Protein AF-A0A7C5SPA4-F1 (afdb_monomer_lite)

pLDDT: mean 72.72, std 17.18, range [37.72, 97.0]

InterPro domains:
  IPR010428 Zincin-like metallopeptidase [PF06262] (1-71)
  IPR038555 Zincin-like metallopeptidase superfamily [G3DSA:3.30.2010.20] (1-71)

Secondary structure (DSSP, 8-state):
--EEEES--HHHHTT-SS--SSPPEEEEPHHHHHHHHHHH-S-HHHHHHHHHHHHHHHHTT--HHHHHHHHTT----

Organism: NCBI:txid187137

Structure (mmCIF, N/CA/C/O backbone):
data_AF-A0A7C5SPA4-F1
#
_entry.id   AF-A0A7C5SPA4-F1
#
loop_
_atom_site.group_PDB
_atom_site.id
_atom_site.type_symbol
_atom_site.label_atom_id
_atom_site.label_alt_id
_atom_site.label_comp_id
_atom_site.label_asym_id
_atom_site.label_entity_id
_atom_site.label_seq_id
_atom_site.pdbx_PDB_ins_code
_atom_site.Cartn_x
_atom_site.Cartn_y
_atom_site.Cartn_z
_atom_site.occupancy
_atom_site.B_iso_or_equiv
_atom_site.auth_seq_id
_atom_site.auth_comp_id
_atom_site.auth_asym_id
_atom_site.auth_atom_id
_atom_site.pdbx_PDB_model_num
ATOM 1 N N . LEU A 1 1 ? -2.609 -9.556 2.959 1.00 50.88 1 LEU A N 1
ATOM 2 C CA . LEU A 1 1 ? -2.673 -9.164 1.533 1.00 50.88 1 LEU A CA 1
ATOM 3 C C . LEU A 1 1 ? -3.525 -7.906 1.434 1.00 50.88 1 LEU A C 1
ATOM 5 O O . LEU A 1 1 ? -4.739 -8.003 1.301 1.00 50.88 1 LEU A O 1
ATOM 9 N N . THR A 1 2 ? -2.900 -6.748 1.631 1.00 54.28 2 THR A N 1
ATOM 10 C CA . THR A 1 2 ? -3.528 -5.412 1.632 1.00 54.28 2 THR A CA 1
ATOM 11 C C . THR A 1 2 ? -3.318 -4.671 0.306 1.00 54.28 2 THR A C 1
ATOM 13 O O . THR A 1 2 ? -4.185 -3.896 -0.102 1.00 54.28 2 THR A O 1
ATOM 16 N N . GLY A 1 3 ? -2.265 -5.026 -0.435 1.00 48.59 3 GLY A N 1
ATOM 17 C CA . GLY A 1 3 ? -2.003 -4.632 -1.819 1.00 48.59 3 GLY A CA 1
ATOM 18 C C . GLY A 1 3 ? -1.469 -5.799 -2.659 1.00 48.59 3 GLY A C 1
ATOM 19 O O . GLY A 1 3 ? -1.181 -6.879 -2.135 1.00 48.59 3 GLY A O 1
ATOM 20 N N . LEU A 1 4 ? -1.421 -5.601 -3.979 1.00 58.31 4 LEU A N 1
ATOM 21 C CA . LEU A 1 4 ? -0.681 -6.439 -4.930 1.00 58.31 4 LEU A CA 1
ATOM 22 C C . LEU A 1 4 ? 0.015 -5.520 -5.936 1.00 58.31 4 LEU A C 1
ATOM 24 O O . LEU A 1 4 ? -0.638 -4.792 -6.686 1.00 58.31 4 LEU A O 1
ATOM 28 N N . TYR A 1 5 ? 1.335 -5.599 -6.009 1.00 51.94 5 TYR A N 1
ATOM 29 C CA . TYR A 1 5 ? 2.101 -5.007 -7.095 1.00 51.94 5 TYR A CA 1
ATOM 30 C C . TYR A 1 5 ? 1.968 -5.832 -8.393 1.00 51.94 5 TYR A C 1
ATOM 32 O O . TYR A 1 5 ? 2.160 -7.051 -8.385 1.00 51.94 5 TYR A O 1
ATOM 40 N N . ARG A 1 6 ? 1.685 -5.181 -9.534 1.00 53.28 6 ARG A N 1
ATOM 41 C CA . ARG A 1 6 ? 1.813 -5.796 -10.870 1.00 53.28 6 ARG A CA 1
ATOM 42 C C . ARG A 1 6 ? 2.676 -4.909 -11.767 1.00 53.28 6 ARG A C 1
ATOM 44 O O . ARG A 1 6 ? 2.223 -3.902 -12.308 1.00 53.28 6 ARG A O 1
ATOM 51 N N . GLY A 1 7 ? 3.908 -5.344 -11.978 1.00 57.12 7 GLY A N 1
ATOM 52 C CA . GLY A 1 7 ? 4.843 -4.746 -12.922 1.00 57.12 7 GLY A CA 1
ATOM 53 C C . GLY A 1 7 ? 6.132 -5.558 -13.004 1.00 57.12 7 GLY A C 1
ATOM 54 O O . GLY A 1 7 ? 6.275 -6.582 -12.332 1.00 57.12 7 GLY A O 1
ATOM 55 N N . VAL A 1 8 ? 7.054 -5.128 -13.864 1.00 57.06 8 VAL A N 1
ATOM 56 C CA . VAL A 1 8 ? 8.373 -5.757 -14.010 1.00 57.06 8 VAL A CA 1
ATOM 57 C C . VAL A 1 8 ? 9.324 -5.071 -13.024 1.00 57.06 8 VAL A C 1
ATOM 59 O O . VAL A 1 8 ? 9.524 -3.863 -13.146 1.00 57.06 8 VAL A O 1
ATOM 62 N N . PRO A 1 9 ? 9.926 -5.791 -12.057 1.00 58.56 9 PRO A N 1
ATOM 63 C CA . PRO A 1 9 ? 10.874 -5.198 -11.117 1.00 58.56 9 PRO A CA 1
ATOM 64 C C . PRO A 1 9 ? 11.991 -4.437 -11.842 1.00 58.56 9 PRO A C 1
ATOM 66 O O . PRO A 1 9 ? 12.493 -4.903 -12.868 1.00 58.56 9 PRO A O 1
ATOM 69 N N . VAL A 1 10 ? 12.427 -3.296 -11.295 1.00 54.94 10 VAL A N 1
ATOM 70 C CA . VAL A 1 10 ? 13.432 -2.411 -11.928 1.00 54.94 10 VAL A CA 1
ATOM 71 C C . VAL A 1 10 ? 14.703 -3.172 -12.336 1.00 54.94 10 VAL A C 1
ATOM 73 O O . VAL A 1 10 ? 15.264 -2.912 -13.401 1.00 54.94 10 VAL A O 1
ATOM 76 N N . GLY A 1 11 ? 15.120 -4.170 -11.548 1.00 59.62 11 GLY A N 1
ATOM 77 C CA . GLY A 1 11 ? 16.278 -5.022 -11.846 1.00 59.62 11 GLY A CA 1
ATOM 78 C C . GLY A 1 11 ? 16.145 -5.871 -13.120 1.00 59.62 11 GLY A C 1
ATOM 79 O O . GLY A 1 11 ? 17.146 -6.154 -13.768 1.00 59.62 11 GLY A O 1
ATOM 80 N N . GLN A 1 12 ? 14.924 -6.225 -13.534 1.00 55.12 12 GLN A N 1
ATOM 81 C CA . GLN A 1 12 ? 14.658 -6.943 -14.790 1.00 55.12 12 GLN A CA 1
ATOM 82 C C . GLN A 1 12 ? 14.471 -6.005 -15.993 1.00 55.12 12 GLN A C 1
ATOM 84 O O . GLN A 1 12 ? 14.498 -6.460 -17.137 1.00 55.12 12 GLN A O 1
ATOM 89 N N . ARG A 1 13 ? 14.341 -4.690 -15.763 1.00 56.00 13 ARG A N 1
ATOM 90 C CA . ARG A 1 13 ? 14.171 -3.681 -16.822 1.00 56.00 13 ARG A CA 1
ATOM 91 C C . ARG A 1 13 ? 15.458 -3.442 -17.623 1.00 56.00 13 ARG A C 1
ATOM 93 O O . ARG A 1 13 ? 15.383 -3.110 -18.801 1.00 56.00 13 ARG A O 1
ATOM 100 N N . GLN A 1 14 ? 16.633 -3.660 -17.020 1.00 55.41 14 GLN A N 1
ATOM 101 C CA . GLN A 1 14 ? 17.946 -3.390 -17.637 1.00 55.41 14 GLN A CA 1
ATOM 102 C C . GLN A 1 14 ? 18.290 -4.287 -18.847 1.00 55.41 14 GLN A C 1
ATOM 104 O O . GLN A 1 14 ? 19.260 -4.007 -19.546 1.00 55.41 14 GLN A O 1
ATOM 109 N N . GLY A 1 15 ? 17.503 -5.336 -19.124 1.00 57.88 15 GLY A N 1
ATOM 110 C CA . GLY A 1 15 ? 17.700 -6.248 -20.261 1.00 57.88 15 GLY A CA 1
ATOM 111 C C . GLY A 1 15 ? 16.649 -6.153 -21.374 1.00 57.88 15 GLY A C 1
ATOM 112 O O . GLY A 1 15 ? 16.706 -6.937 -22.320 1.00 57.88 15 GLY A O 1
ATOM 113 N N . MET A 1 16 ? 15.668 -5.247 -21.275 1.00 63.78 16 MET A N 1
ATOM 114 C CA . MET A 1 16 ? 14.578 -5.151 -22.256 1.00 63.78 16 MET A CA 1
ATOM 115 C C . MET A 1 16 ? 14.939 -4.201 -23.408 1.00 63.78 16 MET A C 1
ATOM 1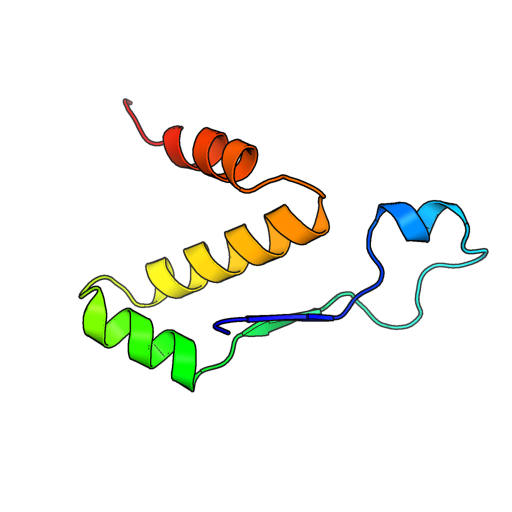17 O O . MET A 1 16 ? 15.398 -3.085 -23.185 1.00 63.78 16 MET A O 1
ATOM 121 N N . ALA A 1 17 ? 14.689 -4.629 -24.651 1.00 68.94 17 ALA A N 1
ATOM 122 C CA . ALA A 1 17 ? 14.974 -3.842 -25.859 1.00 68.94 17 ALA A CA 1
ATOM 123 C C . ALA A 1 17 ? 14.051 -2.616 -26.038 1.00 68.94 17 ALA A C 1
ATOM 125 O O . ALA A 1 17 ? 14.378 -1.701 -26.790 1.00 68.94 17 ALA A O 1
ATOM 126 N N . ALA A 1 18 ? 12.903 -2.602 -25.356 1.00 64.94 18 ALA A N 1
ATOM 127 C CA . ALA A 1 18 ? 11.953 -1.497 -25.318 1.00 64.94 18 ALA A CA 1
ATOM 128 C C . ALA A 1 18 ? 11.241 -1.467 -23.949 1.00 64.94 18 ALA A C 1
ATOM 130 O O . ALA A 1 18 ? 11.161 -2.514 -23.295 1.00 64.94 18 ALA A O 1
ATOM 131 N N . PRO A 1 19 ? 10.716 -0.306 -23.507 1.00 64.75 19 PRO A N 1
ATOM 132 C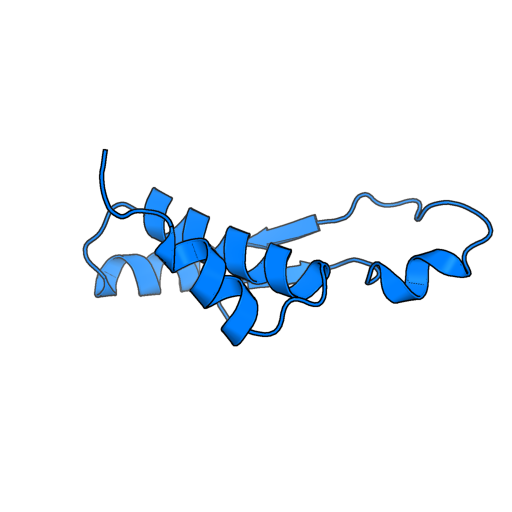 CA . PRO A 1 19 ? 9.907 -0.218 -22.293 1.00 64.75 19 PRO A CA 1
ATOM 133 C C . PRO A 1 19 ? 8.700 -1.173 -22.348 1.00 64.75 19 PRO A C 1
ATOM 135 O O . PRO A 1 19 ? 8.184 -1.423 -23.443 1.00 64.75 19 PRO A O 1
ATOM 138 N N . PRO A 1 20 ? 8.214 -1.685 -21.201 1.00 67.19 20 PRO A N 1
ATOM 139 C CA . PRO A 1 20 ? 6.970 -2.444 -21.154 1.00 67.19 20 PRO A CA 1
ATOM 140 C C . PRO A 1 20 ? 5.813 -1.648 -21.786 1.00 67.19 20 PRO A C 1
ATOM 142 O O . PRO A 1 20 ? 5.729 -0.437 -21.578 1.00 67.19 20 PRO A O 1
ATOM 145 N N . PRO A 1 21 ? 4.914 -2.301 -22.545 1.00 67.12 21 PRO A N 1
ATOM 146 C CA . PRO A 1 21 ? 3.799 -1.621 -23.206 1.00 67.12 21 PRO A CA 1
ATOM 147 C C . PRO A 1 21 ? 2.709 -1.159 -22.227 1.00 67.12 21 PRO A C 1
ATOM 149 O O . PRO A 1 21 ? 1.935 -0.265 -22.561 1.00 67.12 21 PRO A O 1
ATOM 152 N N . GLU A 1 22 ? 2.637 -1.757 -21.033 1.00 71.31 22 GLU A N 1
ATOM 153 C CA . GLU A 1 22 ? 1.702 -1.366 -19.975 1.00 71.31 22 GLU A CA 1
ATOM 154 C C . GLU A 1 22 ? 2.410 -0.507 -18.915 1.00 71.31 22 GLU A C 1
ATOM 156 O O . GLU A 1 22 ? 3.551 -0.813 -18.549 1.00 71.31 22 GLU A O 1
ATOM 161 N N . PRO A 1 23 ? 1.748 0.545 -18.394 1.00 68.62 23 PRO A N 1
ATOM 162 C CA . PRO A 1 23 ? 2.256 1.286 -17.250 1.00 68.62 23 PRO A CA 1
ATOM 163 C C . PRO A 1 23 ? 2.312 0.383 -16.015 1.00 68.62 23 PRO A C 1
ATOM 165 O O . PRO A 1 23 ? 1.514 -0.542 -15.854 1.00 68.62 23 PRO A O 1
ATOM 168 N N . GLU A 1 24 ? 3.245 0.675 -15.117 1.00 75.25 24 GLU A N 1
ATOM 169 C CA . GLU A 1 24 ? 3.326 -0.023 -13.836 1.00 75.25 24 GLU A CA 1
ATOM 170 C C . GLU A 1 24 ? 2.139 0.356 -12.958 1.00 75.25 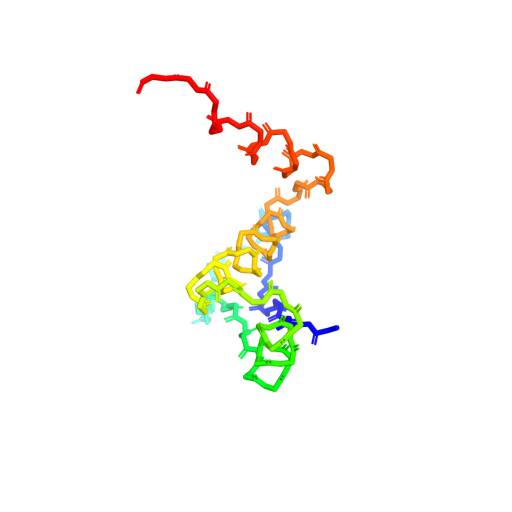24 GLU A C 1
ATOM 172 O O . GLU A 1 24 ? 1.757 1.526 -12.887 1.00 75.25 24 GLU A O 1
ATOM 177 N N . MET A 1 25 ? 1.546 -0.636 -12.296 1.00 81.44 25 MET A N 1
ATOM 178 C CA . MET A 1 25 ? 0.359 -0.423 -11.478 1.00 81.44 25 MET A CA 1
ATOM 179 C C . MET A 1 25 ? 0.521 -1.033 -10.089 1.00 81.44 25 MET A C 1
ATOM 181 O O . MET A 1 25 ? 0.959 -2.175 -9.927 1.00 81.44 25 MET A O 1
ATOM 185 N N . ILE A 1 26 ? 0.095 -0.265 -9.088 1.00 82.06 26 ILE A N 1
ATOM 186 C CA . ILE A 1 26 ? -0.071 -0.714 -7.706 1.00 82.06 26 ILE A CA 1
ATOM 187 C C . ILE A 1 26 ? -1.564 -0.942 -7.485 1.00 82.06 26 ILE A C 1
ATOM 189 O O . ILE A 1 26 ? -2.367 -0.023 -7.665 1.00 82.06 26 ILE A O 1
ATOM 193 N N . PHE A 1 27 ? -1.952 -2.161 -7.110 1.00 84.31 27 PHE A N 1
ATOM 194 C CA . PHE A 1 27 ? -3.342 -2.474 -6.801 1.00 84.31 27 PHE A CA 1
ATOM 195 C C . PHE A 1 27 ? -3.598 -2.356 -5.305 1.00 84.31 27 PHE A C 1
ATOM 197 O O . PHE A 1 27 ? -3.000 -3.063 -4.496 1.00 84.31 27 PHE A O 1
ATOM 204 N N . LEU A 1 28 ? -4.554 -1.498 -4.962 1.00 86.31 28 LEU A N 1
ATOM 205 C CA . LEU A 1 28 ? -5.074 -1.336 -3.613 1.00 86.31 28 LEU A CA 1
ATOM 206 C C . LEU A 1 28 ? -6.390 -2.103 -3.470 1.00 86.31 28 LEU A C 1
ATOM 208 O O . LEU A 1 28 ? -7.349 -1.865 -4.211 1.00 86.31 28 LEU A O 1
ATOM 2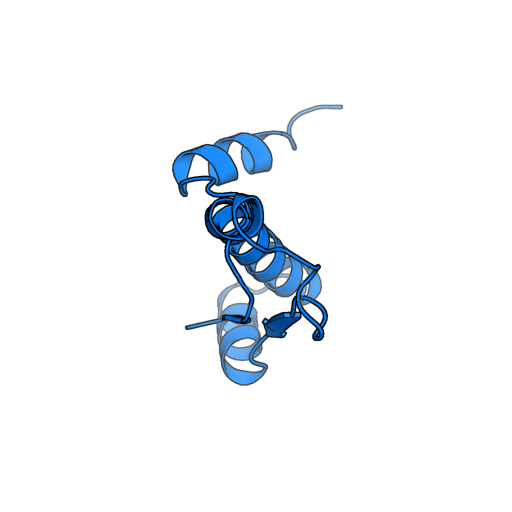12 N N . TYR A 1 29 ? -6.460 -3.021 -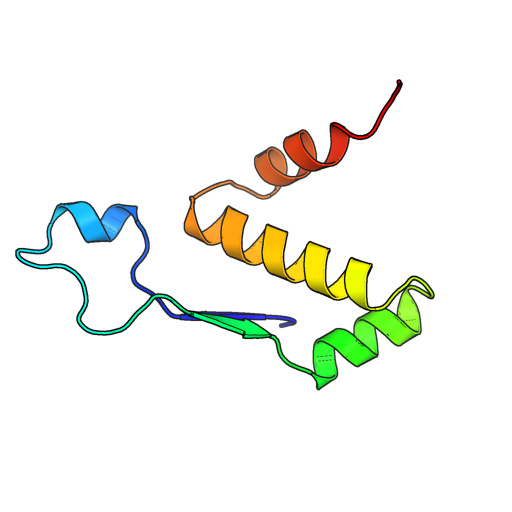2.505 1.00 87.50 29 TYR A N 1
ATOM 213 C CA . TYR A 1 29 ? -7.675 -3.795 -2.268 1.00 87.50 29 TYR A CA 1
ATOM 214 C C . TYR A 1 29 ? -8.539 -3.131 -1.202 1.00 87.50 29 TYR A C 1
ATOM 216 O O . TYR A 1 29 ? -8.183 -3.065 -0.028 1.00 87.50 29 TYR A O 1
ATOM 224 N N . ARG A 1 30 ? -9.741 -2.709 -1.609 1.00 91.88 30 ARG A N 1
ATOM 225 C CA . ARG A 1 30 ? -10.687 -1.998 -0.738 1.00 91.88 30 ARG A CA 1
ATOM 226 C C . ARG A 1 30 ? -10.987 -2.734 0.572 1.00 91.88 30 ARG A C 1
ATOM 228 O O . ARG A 1 30 ? -10.968 -2.112 1.623 1.00 91.88 30 ARG A O 1
ATOM 235 N N . LEU A 1 31 ? -11.306 -4.030 0.520 1.00 93.75 31 LEU A N 1
ATOM 236 C CA . LEU A 1 31 ? -11.713 -4.785 1.716 1.00 93.75 31 LEU A CA 1
ATOM 237 C C . LEU A 1 31 ? -10.591 -4.877 2.771 1.00 93.75 31 LEU A C 1
ATOM 239 O O . LEU A 1 31 ? -10.857 -4.523 3.916 1.00 93.75 31 LEU A O 1
ATOM 243 N N . PRO A 1 32 ? -9.357 -5.278 2.416 1.00 91.31 32 PRO A N 1
ATOM 244 C CA . PRO A 1 32 ? -8.219 -5.217 3.330 1.00 91.31 32 PRO A CA 1
ATOM 245 C C . PRO A 1 32 ? -7.953 -3.826 3.914 1.00 91.31 32 PRO A C 1
ATOM 247 O O . PRO A 1 32 ? -7.796 -3.715 5.125 1.00 91.31 32 PRO A O 1
ATOM 250 N N . ILE A 1 33 ? -7.972 -2.774 3.086 1.00 92.25 33 ILE A N 1
ATOM 251 C CA . ILE A 1 33 ? -7.736 -1.393 3.540 1.00 92.25 33 ILE A CA 1
ATOM 252 C C . ILE A 1 33 ? -8.793 -0.964 4.560 1.00 92.25 33 ILE A C 1
ATOM 254 O O . ILE A 1 33 ? -8.461 -0.423 5.609 1.00 92.25 33 ILE A O 1
ATOM 258 N N . LEU A 1 34 ? -10.072 -1.240 4.290 1.00 93.25 34 LEU A N 1
ATOM 259 C CA . LEU A 1 34 ? -11.150 -0.910 5.223 1.00 93.25 34 LEU A CA 1
ATOM 260 C C . LEU A 1 34 ? -11.050 -1.715 6.523 1.00 93.25 34 LEU A C 1
ATOM 262 O O . LEU A 1 34 ? -11.300 -1.171 7.592 1.00 93.25 34 LEU A O 1
ATOM 266 N N . PHE A 1 35 ? -10.670 -2.992 6.447 1.00 94.81 35 PHE A N 1
ATOM 267 C CA . PHE A 1 35 ? -10.482 -3.835 7.628 1.00 94.81 35 PHE A CA 1
ATOM 268 C C . PHE A 1 35 ? -9.347 -3.325 8.524 1.00 94.81 35 PHE A C 1
ATOM 270 O O . PHE A 1 35 ? -9.462 -3.317 9.748 1.00 94.81 35 PHE A O 1
ATOM 277 N N . GLU A 1 36 ? -8.250 -2.885 7.921 1.00 93.38 36 GLU A N 1
ATOM 278 C CA . GLU A 1 36 ? -7.123 -2.284 8.623 1.00 93.38 36 GLU A CA 1
ATOM 279 C C . GLU A 1 36 ? -7.478 -0.919 9.223 1.00 93.38 36 GLU A C 1
ATOM 281 O O . GLU A 1 36 ? -7.223 -0.673 10.402 1.00 93.38 36 GLU A O 1
ATOM 286 N N . TRP A 1 37 ? -8.163 -0.073 8.456 1.00 95.88 37 TRP A N 1
ATOM 287 C CA . TRP A 1 37 ? -8.661 1.219 8.919 1.00 95.88 37 TRP A CA 1
ATOM 288 C C . TRP A 1 37 ? -9.589 1.090 10.133 1.00 95.88 37 TRP A C 1
ATOM 290 O O . TRP A 1 37 ? -9.379 1.764 11.144 1.00 95.88 37 TRP A O 1
ATOM 300 N N . CYS A 1 38 ? -10.550 0.161 10.092 1.00 96.44 38 CYS A N 1
ATOM 301 C CA . CYS A 1 38 ? -11.443 -0.106 11.221 1.00 96.44 38 CYS A CA 1
ATOM 302 C C . CYS A 1 38 ? -10.705 -0.556 12.494 1.00 96.44 38 CYS A C 1
ATOM 304 O O . CYS A 1 38 ? -11.227 -0.350 13.586 1.00 96.44 38 CYS A O 1
ATOM 306 N N . GLN A 1 39 ? -9.522 -1.169 12.377 1.00 95.31 39 GLN A N 1
ATOM 307 C CA . GLN A 1 39 ? -8.722 -1.599 13.530 1.00 95.31 39 GLN A CA 1
ATOM 308 C C . GLN A 1 39 ? -7.806 -0.498 14.069 1.00 95.31 39 GLN A C 1
ATOM 310 O O . GLN A 1 39 ? -7.611 -0.415 15.279 1.00 95.31 39 GLN A O 1
ATOM 315 N N . ARG A 1 40 ? -7.227 0.325 13.187 1.00 94.94 40 ARG A N 1
ATOM 316 C CA . ARG A 1 40 ? -6.242 1.351 13.559 1.00 94.94 40 ARG A CA 1
ATOM 317 C C . ARG A 1 40 ? -6.880 2.605 14.161 1.00 94.94 40 ARG A C 1
ATOM 319 O O . ARG A 1 40 ? -6.266 3.241 15.010 1.00 94.94 40 ARG A O 1
ATOM 326 N N . GLY A 1 41 ? -8.094 2.965 13.736 1.00 93.00 41 GLY A N 1
ATOM 327 C CA . GLY A 1 41 ? -8.786 4.165 14.229 1.00 93.00 41 GLY A CA 1
ATOM 328 C C . GLY A 1 41 ? -8.145 5.496 13.804 1.00 93.00 41 GLY A C 1
ATOM 329 O O . GLY A 1 41 ? -8.408 6.517 14.435 1.00 93.00 41 GLY A O 1
ATOM 330 N N . CYS A 1 42 ? -7.310 5.487 12.762 1.00 95.06 42 CYS A N 1
ATOM 331 C CA . CYS A 1 42 ? -6.682 6.666 12.157 1.00 95.06 42 CYS A CA 1
ATOM 332 C C . CYS A 1 42 ? -7.472 7.180 10.936 1.00 95.06 42 CYS A C 1
ATOM 334 O O . CYS A 1 42 ? -8.556 6.670 10.623 1.00 95.06 42 CYS A O 1
ATOM 336 N N . ALA A 1 43 ? -6.958 8.194 10.233 1.00 97.00 43 ALA A N 1
ATOM 337 C CA . ALA A 1 43 ? -7.537 8.619 8.962 1.00 97.00 43 ALA A CA 1
ATOM 338 C C . ALA A 1 43 ? -7.331 7.539 7.879 1.00 97.00 43 ALA A C 1
ATOM 340 O O . ALA A 1 43 ? -6.338 6.810 7.875 1.00 97.00 43 ALA A O 1
ATOM 341 N N . LEU A 1 44 ? -8.276 7.412 6.943 1.00 95.62 44 LEU A N 1
ATOM 342 C CA . LEU A 1 44 ? -8.187 6.404 5.876 1.00 95.62 44 LEU A CA 1
ATOM 343 C C . LEU A 1 44 ? -6.979 6.667 4.963 1.00 95.62 44 LEU A C 1
ATOM 345 O O . LEU A 1 44 ? -6.350 5.733 4.469 1.00 95.62 44 LEU A O 1
ATOM 349 N N . GLU A 1 45 ? -6.653 7.941 4.768 1.00 95.81 45 GLU A N 1
ATOM 350 C CA . GLU A 1 45 ? -5.510 8.426 4.005 1.00 95.81 45 GLU A CA 1
ATOM 351 C C . GLU A 1 45 ? -4.187 7.888 4.558 1.00 95.81 45 GLU A C 1
ATOM 353 O O . GLU A 1 45 ? -3.313 7.538 3.771 1.00 95.81 45 GLU A O 1
ATOM 358 N N . GLU A 1 46 ? -4.059 7.760 5.882 1.00 94.69 46 GLU A N 1
ATOM 359 C CA . GLU A 1 46 ? -2.861 7.213 6.531 1.00 94.69 46 GLU A CA 1
ATOM 360 C C . GLU A 1 46 ? -2.676 5.734 6.170 1.00 94.69 46 GLU A C 1
ATOM 362 O O . GLU A 1 46 ? -1.598 5.322 5.754 1.00 94.69 46 GLU A O 1
ATOM 367 N N . VAL A 1 47 ? -3.751 4.940 6.215 1.00 94.94 47 VAL A N 1
ATOM 368 C CA . VAL A 1 47 ? -3.705 3.517 5.826 1.00 94.94 47 VAL A CA 1
ATOM 369 C C . VAL A 1 47 ? -3.352 3.357 4.349 1.00 94.94 47 VAL A C 1
ATOM 371 O O . VAL A 1 47 ? -2.564 2.491 3.974 1.00 94.94 47 VAL A O 1
ATOM 374 N N . VAL A 1 48 ? -3.934 4.196 3.491 1.00 92.75 48 VAL A N 1
ATOM 375 C CA . VAL A 1 48 ? -3.649 4.183 2.054 1.00 92.75 48 VAL A CA 1
ATOM 376 C C . VAL A 1 48 ? -2.190 4.560 1.781 1.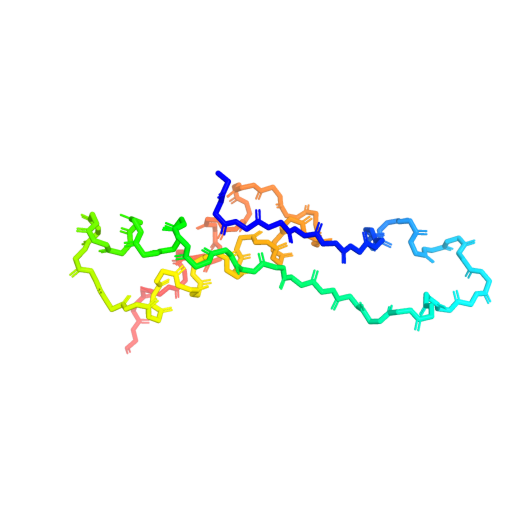00 92.75 48 VAL A C 1
ATOM 378 O O . VAL A 1 48 ? -1.553 3.909 0.952 1.00 92.75 48 VAL A O 1
ATOM 381 N N . LEU A 1 49 ? -1.659 5.572 2.475 1.00 92.62 49 LEU A N 1
ATOM 382 C CA . LEU A 1 49 ? -0.280 6.029 2.320 1.00 92.62 49 LEU A CA 1
ATOM 383 C C . LEU A 1 49 ? 0.729 4.972 2.777 1.00 92.62 49 LEU A C 1
ATOM 385 O O . LEU A 1 49 ? 1.710 4.744 2.069 1.00 92.62 49 LEU A O 1
ATOM 389 N N . ASP A 1 50 ? 0.464 4.291 3.892 1.00 90.31 50 ASP A N 1
ATOM 390 C CA . ASP A 1 50 ? 1.313 3.210 4.399 1.00 90.31 50 ASP A CA 1
ATOM 391 C C . ASP A 1 50 ? 1.409 2.060 3.391 1.00 90.31 50 ASP A C 1
ATOM 393 O O . ASP A 1 50 ? 2.505 1.639 3.015 1.00 90.31 50 ASP A O 1
ATOM 397 N N . VAL A 1 51 ? 0.263 1.583 2.884 1.00 88.75 51 VAL A N 1
ATOM 398 C CA . VAL A 1 51 ? 0.229 0.493 1.895 1.00 88.75 51 VAL A CA 1
ATOM 399 C C . VAL A 1 51 ? 0.935 0.911 0.603 1.00 88.75 51 VAL A C 1
ATOM 401 O O . VAL A 1 51 ? 1.738 0.150 0.069 1.00 88.75 51 VAL A O 1
ATOM 404 N N . LEU A 1 52 ? 0.692 2.126 0.103 1.00 88.69 52 LEU A N 1
ATOM 405 C CA . LEU A 1 52 ? 1.372 2.641 -1.091 1.00 88.69 52 LEU A CA 1
ATOM 406 C C . LEU A 1 52 ? 2.888 2.723 -0.906 1.00 88.69 52 LEU A C 1
ATOM 408 O O . LEU A 1 52 ? 3.634 2.285 -1.781 1.00 88.69 52 LEU A O 1
ATOM 412 N N . THR A 1 53 ? 3.342 3.275 0.218 1.00 86.44 53 THR A N 1
ATOM 413 C CA . THR A 1 53 ? 4.771 3.451 0.509 1.00 86.44 53 THR A CA 1
ATOM 414 C C . THR A 1 53 ? 5.471 2.100 0.619 1.00 86.44 53 THR A C 1
ATOM 416 O O . THR A 1 53 ? 6.566 1.933 0.081 1.00 86.44 53 THR A O 1
ATOM 419 N N . HIS A 1 54 ? 4.808 1.109 1.218 1.00 82.12 54 HIS A N 1
ATOM 420 C CA . HIS A 1 54 ? 5.304 -0.260 1.318 1.00 82.12 54 HIS A CA 1
ATOM 421 C C . HIS A 1 54 ? 5.476 -0.928 -0.059 1.00 82.12 54 HIS A C 1
ATOM 423 O O . HIS A 1 54 ? 6.550 -1.442 -0.375 1.00 82.12 54 HIS A O 1
ATOM 429 N N . GLU A 1 55 ? 4.456 -0.866 -0.921 1.00 84.31 55 GLU A N 1
ATOM 430 C CA . GLU A 1 55 ? 4.510 -1.456 -2.268 1.00 84.31 55 GLU A CA 1
ATOM 431 C C . GLU A 1 55 ? 5.548 -0.755 -3.166 1.00 84.31 55 GLU A C 1
ATOM 433 O O . GLU A 1 55 ? 6.259 -1.407 -3.936 1.00 84.31 55 GLU A O 1
ATOM 438 N N . ILE A 1 56 ? 5.689 0.571 -3.039 1.00 83.31 56 ILE A N 1
ATOM 439 C CA . ILE A 1 56 ? 6.743 1.342 -3.713 1.00 83.31 56 ILE A CA 1
ATOM 440 C C . ILE A 1 56 ? 8.124 0.901 -3.212 1.00 83.31 56 ILE A C 1
ATOM 442 O O . ILE A 1 56 ? 9.001 0.613 -4.027 1.00 83.31 56 ILE A O 1
ATOM 446 N N . GLY A 1 57 ? 8.323 0.801 -1.896 1.00 80.56 57 GLY A N 1
ATOM 447 C CA . GLY A 1 57 ? 9.584 0.352 -1.300 1.00 80.56 57 GLY A CA 1
ATOM 448 C C . GLY A 1 57 ? 10.018 -1.018 -1.826 1.00 80.56 57 GLY A C 1
ATOM 449 O O . GLY A 1 57 ? 11.148 -1.176 -2.297 1.00 80.56 57 GLY A O 1
ATOM 450 N N . HIS A 1 58 ? 9.093 -1.979 -1.864 1.00 78.44 58 HIS A N 1
ATOM 451 C CA . HIS A 1 58 ? 9.344 -3.296 -2.445 1.00 78.44 58 HIS A CA 1
ATOM 452 C C . HIS A 1 58 ? 9.688 -3.244 -3.937 1.00 78.44 58 HIS A C 1
ATOM 454 O O . HIS A 1 58 ? 10.608 -3.941 -4.372 1.00 78.44 58 HIS A O 1
ATOM 460 N N . HIS A 1 59 ? 9.022 -2.394 -4.725 1.00 75.44 59 HIS A N 1
ATOM 461 C CA . HIS A 1 59 ? 9.353 -2.218 -6.141 1.00 75.44 59 HIS A CA 1
ATOM 462 C C . HIS A 1 59 ? 10.791 -1.709 -6.362 1.00 75.44 59 HIS A C 1
ATOM 464 O O . HIS A 1 59 ? 11.462 -2.132 -7.310 1.00 75.44 59 HIS A O 1
ATOM 470 N N . PHE A 1 60 ? 11.286 -0.838 -5.479 1.00 75.50 60 PHE A N 1
ATOM 471 C CA . PHE A 1 60 ? 12.648 -0.297 -5.527 1.00 75.50 60 PHE A CA 1
ATOM 472 C C . PHE A 1 60 ? 13.708 -1.196 -4.866 1.00 75.50 60 PHE A C 1
ATOM 474 O O . PHE A 1 60 ? 14.885 -0.832 -4.851 1.00 75.50 60 PHE A O 1
ATOM 481 N N . GLY A 1 61 ? 13.331 -2.375 -4.359 1.00 71.25 61 GLY A N 1
ATOM 482 C CA . GLY A 1 61 ? 14.257 -3.293 -3.689 1.00 71.25 61 GLY A CA 1
ATOM 483 C C . GLY A 1 61 ? 14.708 -2.807 -2.309 1.00 71.25 61 GLY A C 1
ATOM 484 O O . GLY A 1 61 ? 15.781 -3.190 -1.846 1.00 71.25 61 GLY A O 1
ATOM 485 N N . MET A 1 62 ? 13.918 -1.947 -1.663 1.00 65.31 62 MET A N 1
ATOM 486 C CA . MET A 1 62 ? 14.128 -1.569 -0.270 1.00 65.31 62 MET A CA 1
ATOM 487 C C . MET A 1 62 ? 13.583 -2.689 0.623 1.00 65.31 62 MET A C 1
ATOM 489 O O . MET A 1 62 ? 12.376 -2.921 0.652 1.00 65.31 62 MET A O 1
ATOM 493 N N . ASP A 1 63 ? 14.464 -3.383 1.347 1.00 58.53 63 ASP A N 1
ATOM 494 C CA . ASP A 1 63 ? 14.044 -4.292 2.422 1.00 58.53 63 ASP A CA 1
ATOM 495 C C . ASP A 1 63 ? 13.274 -3.511 3.503 1.00 58.53 63 ASP A C 1
ATOM 497 O O . ASP A 1 63 ? 13.516 -2.317 3.706 1.00 58.53 63 ASP A O 1
ATOM 501 N N . GLU A 1 64 ? 12.371 -4.178 4.231 1.00 59.03 64 GLU A N 1
ATOM 502 C CA . GLU A 1 64 ? 11.531 -3.586 5.295 1.00 59.03 64 GLU A CA 1
ATOM 503 C C . GLU A 1 64 ? 12.314 -2.700 6.292 1.00 59.03 64 GLU A C 1
ATOM 505 O O . GLU A 1 64 ? 11.776 -1.734 6.832 1.00 59.03 64 GLU A O 1
ATOM 510 N N . GLU A 1 65 ? 13.597 -2.989 6.536 1.00 55.72 65 GLU A N 1
ATOM 511 C CA . GLU A 1 65 ? 14.472 -2.178 7.396 1.00 55.72 65 GLU A CA 1
ATOM 512 C C . GLU A 1 65 ? 14.871 -0.821 6.795 1.00 55.72 65 GLU A C 1
ATOM 514 O O . GLU A 1 65 ? 15.124 0.128 7.540 1.00 55.72 65 GLU A O 1
ATOM 519 N N . ALA A 1 66 ? 14.935 -0.699 5.469 1.00 56.34 66 ALA A N 1
ATOM 520 C CA . ALA A 1 66 ? 15.224 0.557 4.781 1.00 56.34 66 ALA A CA 1
ATOM 521 C C . ALA A 1 66 ? 13.988 1.468 4.712 1.00 56.34 66 ALA A C 1
ATOM 523 O O . ALA A 1 66 ? 14.122 2.675 4.915 1.00 56.34 66 ALA A O 1
ATOM 524 N N . ALA A 1 67 ? 12.794 0.901 4.506 1.00 56.22 67 ALA A N 1
ATOM 525 C CA . ALA A 1 67 ? 11.529 1.642 4.563 1.00 56.22 67 ALA A CA 1
ATOM 526 C C . ALA A 1 67 ? 11.302 2.257 5.957 1.00 56.22 67 ALA A C 1
ATOM 528 O O . ALA A 1 67 ? 11.076 3.460 6.084 1.00 56.22 67 ALA A O 1
ATOM 529 N N . ARG A 1 68 ? 11.538 1.474 7.018 1.00 58.78 68 ARG A N 1
ATOM 530 C CA . ARG A 1 68 ? 11.427 1.923 8.418 1.00 58.78 68 ARG A CA 1
ATOM 531 C C . ARG A 1 68 ? 12.397 3.055 8.787 1.00 58.78 68 ARG A C 1
ATOM 533 O O . ARG A 1 68 ? 12.098 3.874 9.651 1.00 58.78 68 ARG A O 1
ATOM 540 N N . ARG A 1 69 ? 13.568 3.124 8.138 1.00 58.31 69 ARG A N 1
ATOM 541 C CA . ARG A 1 69 ? 14.533 4.231 8.307 1.00 58.31 69 ARG A CA 1
ATOM 542 C C . ARG A 1 69 ? 14.075 5.533 7.643 1.00 58.31 69 ARG A C 1
ATOM 544 O O . ARG A 1 69 ? 14.468 6.594 8.110 1.00 58.31 69 ARG A O 1
ATOM 551 N N . LEU A 1 70 ? 13.268 5.457 6.585 1.00 59.06 70 LEU A N 1
ATOM 552 C CA . LEU A 1 70 ? 12.665 6.620 5.923 1.00 59.06 70 LEU A CA 1
ATOM 553 C C . LEU A 1 70 ? 11.415 7.116 6.667 1.00 59.06 70 LEU A C 1
ATOM 555 O O . LEU A 1 70 ? 11.226 8.322 6.795 1.00 59.06 70 LEU A O 1
ATOM 559 N N . GLU A 1 71 ? 10.622 6.207 7.237 1.00 58.94 71 GLU A N 1
ATOM 560 C CA . GLU A 1 71 ? 9.467 6.542 8.088 1.00 58.94 71 GLU A CA 1
ATOM 561 C C . GLU A 1 71 ? 9.873 7.244 9.400 1.00 58.94 71 GLU A C 1
ATOM 563 O O . GLU A 1 71 ? 9.148 8.099 9.905 1.00 58.94 71 GLU A O 1
ATOM 568 N N . GLY A 1 72 ? 11.077 6.969 9.919 1.00 51.94 72 GLY A N 1
ATOM 569 C CA . GLY A 1 72 ? 11.646 7.626 11.105 1.00 51.94 72 GLY A CA 1
ATOM 570 C C . GLY A 1 72 ? 12.087 9.089 10.921 1.00 51.94 72 GLY A C 1
ATOM 571 O O . GLY A 1 72 ? 12.644 9.664 11.852 1.00 51.94 72 GLY A O 1
ATOM 572 N N . GLY A 1 73 ? 11.872 9.694 9.746 1.00 46.50 73 GLY A N 1
ATOM 573 C CA . GLY A 1 73 ? 12.267 11.074 9.434 1.00 46.50 73 GLY A CA 1
ATOM 574 C C . GLY A 1 73 ? 11.259 12.161 9.828 1.00 46.50 73 GLY A C 1
ATOM 575 O O . GLY A 1 73 ? 11.513 13.333 9.566 1.00 46.50 73 GLY A O 1
ATOM 576 N N . SER A 1 74 ? 10.129 11.808 10.447 1.00 52.56 74 SER A N 1
ATOM 577 C CA . SER A 1 74 ? 9.141 12.777 10.949 1.00 52.56 74 SER A CA 1
ATOM 578 C C . SER A 1 74 ? 9.341 13.017 12.447 1.00 52.56 74 SER A C 1
ATOM 580 O O . SER A 1 74 ? 8.512 12.650 13.276 1.00 52.56 74 SER A O 1
ATOM 582 N N . GLY A 1 75 ? 10.487 13.599 12.790 1.00 50.34 75 GLY A N 1
ATOM 583 C CA . GLY A 1 75 ? 10.838 14.023 14.138 1.00 50.34 75 GLY A CA 1
ATOM 584 C C . GLY A 1 75 ? 11.628 15.326 14.084 1.00 50.34 75 GLY A C 1
ATOM 585 O O . GLY A 1 75 ? 12.784 15.318 13.680 1.00 50.34 75 GLY A O 1
ATOM 586 N N . GLU A 1 76 ? 10.976 16.392 14.550 1.00 41.78 76 GLU A N 1
ATOM 587 C CA . GLU A 1 76 ? 11.510 17.711 14.929 1.00 41.78 76 GLU A CA 1
ATOM 588 C C . GLU A 1 76 ? 11.706 18.775 13.829 1.00 41.78 76 GLU A C 1
ATOM 590 O O . GLU A 1 76 ? 12.515 18.654 12.909 1.00 41.78 76 GLU A O 1
ATOM 595 N N . GLY A 1 77 ? 10.946 19.865 14.011 1.00 37.72 77 GLY A N 1
ATOM 596 C CA . GLY A 1 77 ? 10.933 21.113 13.251 1.00 37.72 77 GLY A CA 1
ATOM 597 C C . GLY A 1 77 ? 9.704 21.938 13.604 1.00 37.72 77 GLY A C 1
ATOM 598 O O . GLY A 1 77 ? 8.741 21.887 12.812 1.00 37.72 77 GLY A O 1
#

Foldseek 3Di:
DQKDWDDDQPVRQVPDPDDDPDDTDIGGDPVSLVVVCVVPVDDSVVSVVVSVLVSVCVSNVNDPVNSVVVVVPPDDD

Sequence (77 aa):
LTGLYRGVPVGQRQGMAAPPPEPEMIFLYRLPILFEWCQRGCALEEVVLDVLTHEIGHHFGMDEEAARRLEGGSGEG

Radius of gyration: 15.13 Å; chains: 1; bounding box: 30×30×41 Å